Protein AF-A0A1S2HJI0-F1 (afdb_monomer_lite)

pLDDT: mean 87.3, std 10.53, range [52.47, 97.69]

Foldseek 3Di:
DVLVVVLVVLLVVQLPDPLLLACPDPVNVCVLVVQLVVLCVVLVVCLVCQCPVQCVVPVPCSNVVSVLSNLLSLLVSLLSSLSSLLSSNVSSVVPVQLVVLLVQLLVQLVVQLVVQCVPPNSNSNSSSSSSSSNSSSCSSNVVSNDDD

Radius of gyration: 17.02 Å; chains: 1; bounding box: 43×29×46 Å

Sequence (148 aa):
MLGQALGQVLVPAFAHRTDGGSLRSRGAVLLVGGFAAASAVVFGLVGLLAGWFLPIVHPAEGTAAATDLRYLMVAVWVFTVGLVPAALLLAAGRSRQVALASVAGFVLGAEPMAVLGPVAGVAGGTTGFLVGSAVNLVAVVGIGMRRD

Structure (mmCIF, N/CA/C/O backbone):
data_AF-A0A1S2HJI0-F1
#
_entry.id   AF-A0A1S2HJI0-F1
#
loop_
_atom_site.group_PDB
_atom_site.id
_atom_site.type_symbol
_atom_site.label_atom_id
_atom_site.label_alt_id
_atom_site.label_comp_id
_atom_site.label_asym_id
_atom_site.label_entity_id
_atom_site.label_seq_id
_atom_site.pdbx_PDB_ins_code
_atom_site.Cartn_x
_atom_site.Cartn_y
_atom_site.Cartn_z
_atom_site.occupancy
_atom_site.B_iso_or_equiv
_atom_site.auth_seq_id
_atom_site.auth_comp_id
_atom_site.auth_asym_id
_atom_site.auth_atom_id
_atom_site.pdbx_PDB_model_num
ATOM 1 N N . MET A 1 1 ? 11.623 -0.285 6.829 1.00 52.47 1 MET A N 1
ATOM 2 C CA . MET A 1 1 ? 11.814 -0.211 8.299 1.00 52.47 1 MET A CA 1
ATOM 3 C C . MET A 1 1 ? 10.980 0.873 8.990 1.00 52.47 1 MET A C 1
ATOM 5 O O . MET A 1 1 ? 10.623 0.670 10.140 1.00 52.47 1 MET A O 1
ATOM 9 N N . LEU A 1 2 ? 10.587 1.963 8.315 1.00 61.97 2 LEU A N 1
ATOM 10 C CA . LEU A 1 2 ? 9.774 3.044 8.907 1.00 61.97 2 LEU A CA 1
ATOM 11 C C . LEU A 1 2 ? 8.455 2.576 9.546 1.00 61.97 2 LEU A C 1
ATOM 13 O O . LEU A 1 2 ? 8.162 2.918 10.686 1.00 61.97 2 LEU A O 1
ATOM 17 N N . GLY A 1 3 ? 7.677 1.749 8.847 1.00 58.72 3 GLY A N 1
ATOM 18 C CA . GLY A 1 3 ? 6.406 1.266 9.391 1.00 58.72 3 GLY A CA 1
ATOM 19 C C . GLY A 1 3 ? 6.545 0.269 10.551 1.00 58.72 3 GLY A C 1
ATOM 20 O O . GLY A 1 3 ? 5.678 0.210 11.414 1.00 58.72 3 GLY A O 1
ATOM 21 N N . GLN A 1 4 ? 7.661 -0.464 10.620 1.00 66.62 4 GLN A N 1
ATOM 22 C CA . GLN A 1 4 ? 7.976 -1.331 11.763 1.00 66.62 4 GLN A CA 1
ATOM 23 C C . GLN A 1 4 ? 8.376 -0.503 12.991 1.00 66.62 4 GLN A C 1
ATOM 25 O O . GLN A 1 4 ? 7.872 -0.757 14.081 1.00 66.62 4 GLN A O 1
ATOM 30 N N . ALA A 1 5 ? 9.190 0.542 12.802 1.00 71.25 5 ALA A N 1
ATOM 31 C CA . ALA A 1 5 ? 9.516 1.496 13.863 1.00 71.25 5 ALA A CA 1
ATOM 32 C C . ALA A 1 5 ? 8.252 2.175 14.424 1.00 71.25 5 ALA A C 1
ATOM 34 O O . ALA A 1 5 ? 8.119 2.357 15.630 1.00 71.25 5 ALA A O 1
ATOM 35 N N . LEU A 1 6 ? 7.273 2.476 13.565 1.00 66.00 6 LEU A N 1
ATOM 36 C CA . LEU A 1 6 ? 5.977 2.993 14.004 1.00 66.00 6 LEU A CA 1
ATOM 37 C C . LEU A 1 6 ? 5.153 1.971 14.771 1.00 66.00 6 LEU A C 1
ATOM 39 O O . LEU A 1 6 ? 4.586 2.331 15.793 1.00 66.00 6 LEU A O 1
ATOM 43 N N . GLY A 1 7 ? 5.108 0.710 14.338 1.00 62.78 7 GLY A N 1
ATOM 44 C CA . GLY A 1 7 ? 4.456 -0.351 15.108 1.00 62.78 7 GLY A CA 1
ATOM 45 C C . GLY A 1 7 ? 5.014 -0.453 16.532 1.00 62.78 7 GLY A C 1
ATOM 46 O O . GLY A 1 7 ? 4.250 -0.553 17.488 1.00 62.78 7 GLY A O 1
ATOM 47 N N . GLN A 1 8 ? 6.333 -0.321 16.683 1.00 75.19 8 GLN A N 1
ATOM 48 C CA . GLN A 1 8 ? 7.013 -0.361 17.982 1.00 75.19 8 GLN A CA 1
ATOM 49 C C . GLN A 1 8 ? 6.685 0.830 18.894 1.00 75.19 8 GLN A C 1
ATOM 51 O O . GLN A 1 8 ? 6.725 0.683 20.111 1.00 75.19 8 GLN A O 1
ATOM 56 N N . VAL A 1 9 ? 6.331 1.990 18.334 1.00 75.50 9 VAL A N 1
ATOM 57 C CA . VAL A 1 9 ? 5.939 3.183 19.108 1.00 75.50 9 VAL A CA 1
ATOM 58 C C . VAL A 1 9 ? 4.430 3.222 19.354 1.00 75.50 9 VAL A C 1
ATOM 60 O O . VAL A 1 9 ? 3.979 3.506 20.462 1.00 75.50 9 VAL A O 1
ATOM 63 N N . LEU A 1 10 ? 3.633 2.930 18.325 1.00 67.94 10 LEU A N 1
ATOM 64 C CA . LEU A 1 10 ? 2.178 3.044 18.357 1.00 67.94 10 LEU A CA 1
ATOM 65 C C . LEU A 1 10 ? 1.533 1.949 19.205 1.00 67.94 10 LEU A C 1
ATOM 67 O O . LEU A 1 10 ? 0.595 2.248 19.936 1.00 67.94 10 LEU A O 1
ATOM 71 N N . VAL A 1 11 ? 2.023 0.705 19.146 1.00 70.56 11 VAL A N 1
ATOM 72 C CA . VAL A 1 11 ? 1.410 -0.391 19.912 1.00 70.56 11 VAL A CA 1
ATOM 73 C C . VAL A 1 11 ? 1.454 -0.104 21.421 1.00 70.56 11 VAL A C 1
ATOM 75 O O . VAL A 1 11 ? 0.387 -0.105 22.030 1.00 70.56 11 VAL A O 1
ATOM 78 N N . PRO A 1 12 ? 2.603 0.250 22.034 1.00 68.69 12 PRO A N 1
ATOM 79 C CA . PRO A 1 12 ? 2.641 0.607 23.454 1.00 68.69 12 PRO A CA 1
ATOM 80 C C . PRO A 1 12 ? 1.897 1.910 23.773 1.00 68.69 12 PRO A C 1
ATOM 82 O O . PRO A 1 12 ? 1.157 1.970 24.750 1.00 68.69 12 PRO A O 1
ATOM 85 N N . ALA A 1 13 ? 2.044 2.952 22.944 1.00 71.75 13 ALA A N 1
ATOM 86 C CA . ALA A 1 13 ? 1.454 4.266 23.221 1.00 71.75 13 ALA A CA 1
ATOM 87 C C . ALA A 1 13 ? -0.084 4.268 23.181 1.00 71.75 13 ALA A C 1
ATOM 89 O O . ALA A 1 13 ? -0.723 5.110 23.814 1.00 71.75 13 ALA A O 1
ATOM 90 N N . PHE A 1 14 ? -0.688 3.341 22.434 1.00 69.25 14 PHE A N 1
ATOM 91 C CA . PHE A 1 14 ? -2.139 3.243 22.283 1.00 69.25 14 PHE A CA 1
ATOM 92 C C . PHE A 1 14 ? -2.749 2.048 23.030 1.00 69.25 14 PHE A C 1
ATOM 94 O O . PHE A 1 14 ? -3.973 1.978 23.109 1.00 69.25 14 PHE A O 1
ATOM 101 N N . ALA A 1 15 ? -1.943 1.171 23.643 1.00 66.50 15 ALA A N 1
ATOM 102 C CA . ALA A 1 15 ? -2.413 -0.006 24.388 1.00 66.50 15 ALA A CA 1
ATOM 103 C C . ALA A 1 15 ? -3.332 0.328 25.577 1.00 66.50 15 ALA A C 1
ATOM 105 O O . ALA A 1 15 ? -4.143 -0.496 25.988 1.00 66.50 15 ALA A O 1
ATOM 106 N N . HIS A 1 16 ? -3.221 1.536 26.134 1.00 66.31 16 HIS A N 1
ATOM 107 C CA . HIS A 1 16 ? -4.028 1.981 27.275 1.00 66.31 16 HIS A CA 1
ATOM 108 C C . HIS A 1 16 ? -5.313 2.723 26.878 1.00 66.31 16 HIS A C 1
ATOM 110 O O . HIS A 1 16 ? -6.065 3.146 27.755 1.00 66.31 16 HIS A O 1
ATOM 116 N N . ARG A 1 17 ? -5.577 2.923 25.577 1.00 64.81 17 ARG A N 1
ATOM 117 C CA . ARG A 1 17 ? -6.805 3.595 25.131 1.00 64.81 17 ARG A CA 1
ATOM 118 C C . ARG A 1 17 ? -7.990 2.641 25.177 1.00 64.81 17 ARG A C 1
ATOM 120 O O . ARG A 1 17 ? -7.945 1.545 24.630 1.00 64.81 17 ARG A O 1
ATOM 127 N N . THR A 1 18 ? -9.083 3.110 25.764 1.00 58.66 18 THR A N 1
ATOM 128 C CA . THR A 1 18 ? -10.344 2.370 25.905 1.00 58.66 18 THR A CA 1
ATOM 129 C C . THR A 1 18 ? -11.200 2.376 24.631 1.00 58.66 18 THR A C 1
ATOM 131 O O . THR A 1 18 ? -12.212 1.688 24.572 1.00 58.66 18 THR A O 1
ATOM 134 N N . ASP A 1 19 ? -10.777 3.092 23.583 1.00 63.22 19 ASP A N 1
ATOM 135 C CA . ASP A 1 19 ? -11.534 3.317 22.340 1.00 63.22 19 ASP A CA 1
ATOM 136 C C . ASP A 1 19 ? -11.601 2.093 21.394 1.00 63.22 19 ASP A C 1
ATOM 138 O O . ASP A 1 19 ? -12.059 2.216 20.252 1.00 63.22 19 ASP A O 1
ATOM 142 N N . GLY A 1 20 ? -11.081 0.929 21.804 1.00 62.09 20 GLY A N 1
ATOM 143 C CA . GLY A 1 20 ? -11.154 -0.326 21.038 1.00 62.09 20 GLY A CA 1
ATOM 144 C C . GLY A 1 20 ? -10.471 -0.294 19.660 1.00 62.09 20 GLY A C 1
ATOM 145 O O . GLY A 1 20 ? -10.790 -1.103 18.788 1.00 62.09 20 GLY A O 1
ATOM 146 N N . GLY A 1 21 ? -9.548 0.647 19.427 1.00 66.56 21 GLY A N 1
ATOM 147 C CA . GLY A 1 21 ? -8.854 0.793 18.139 1.00 66.56 21 GLY A CA 1
ATOM 148 C C . GLY A 1 21 ? -9.722 1.402 17.031 1.00 66.56 21 GLY A C 1
ATOM 149 O O . GLY A 1 21 ? -9.425 1.230 15.850 1.00 66.56 21 GLY A O 1
ATOM 150 N N . SER A 1 22 ? -10.798 2.106 17.395 1.00 76.00 22 SER A N 1
ATOM 151 C CA . SER A 1 22 ? -11.695 2.763 16.443 1.00 76.00 22 SER A CA 1
ATOM 152 C C . SER A 1 22 ? -10.980 3.828 15.604 1.00 76.00 22 SER A C 1
ATOM 154 O O . SER A 1 22 ? -10.456 4.823 16.116 1.00 76.00 22 SER A O 1
ATOM 156 N N . LEU A 1 23 ? -11.050 3.672 14.280 1.00 77.31 23 LEU A N 1
ATOM 157 C CA . LEU A 1 23 ? -10.541 4.650 13.313 1.00 77.31 23 LEU A CA 1
ATOM 158 C C . LEU A 1 23 ? -11.488 5.839 13.111 1.00 77.31 23 LEU A C 1
ATOM 160 O O . LEU A 1 23 ? -11.187 6.741 12.338 1.00 77.31 23 LEU A O 1
ATOM 164 N N . ARG A 1 24 ? -12.637 5.866 13.800 1.00 78.44 24 ARG A N 1
ATOM 165 C CA . ARG A 1 24 ? -13.608 6.970 13.708 1.00 78.44 24 ARG A CA 1
ATOM 166 C C . ARG A 1 24 ? -13.224 8.185 14.546 1.00 78.44 24 ARG A C 1
ATOM 168 O O . ARG A 1 24 ? -13.811 9.250 14.371 1.00 78.44 24 ARG A O 1
ATOM 175 N N . SER A 1 25 ? -12.271 8.041 15.465 1.00 82.69 25 SER A N 1
ATOM 176 C CA . SER A 1 25 ? -11.800 9.173 16.258 1.00 82.69 25 SER A CA 1
ATOM 177 C C . SER A 1 25 ? -11.033 10.160 15.373 1.00 82.69 25 SER A C 1
ATOM 179 O O . SER A 1 25 ? -10.236 9.771 14.517 1.00 8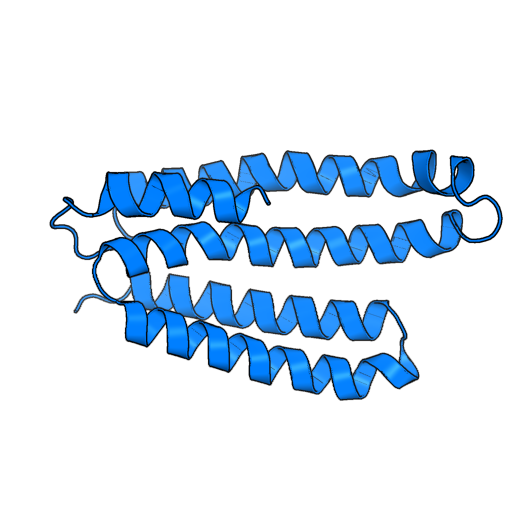2.69 25 SER A O 1
ATOM 181 N N . ARG A 1 26 ? -11.226 11.465 15.607 1.00 81.75 26 ARG A N 1
ATOM 182 C CA . ARG A 1 26 ? -10.502 12.521 14.878 1.00 81.75 26 ARG A CA 1
ATOM 183 C C . ARG A 1 26 ? -8.983 12.341 14.985 1.00 81.75 26 ARG A C 1
ATOM 185 O O . ARG A 1 26 ? -8.275 12.582 14.016 1.00 81.75 26 ARG A O 1
ATOM 192 N N . GLY A 1 27 ? -8.498 11.865 16.134 1.00 83.06 27 GLY A N 1
ATOM 193 C CA . GLY A 1 27 ? -7.084 11.560 16.353 1.00 83.06 27 GLY A CA 1
ATOM 194 C C . GLY A 1 27 ? -6.565 10.420 15.473 1.00 83.06 27 GLY A C 1
ATOM 195 O O . GLY A 1 27 ? -5.496 10.561 14.889 1.00 83.06 27 GLY A O 1
ATOM 196 N N . ALA A 1 28 ? -7.318 9.324 15.324 1.00 83.56 28 ALA A N 1
ATOM 197 C CA . ALA A 1 28 ? -6.927 8.222 14.444 1.00 83.56 28 ALA A CA 1
ATOM 198 C C . ALA A 1 28 ? -6.937 8.638 12.965 1.00 83.56 28 ALA A C 1
ATOM 200 O O . ALA A 1 28 ? -5.996 8.326 12.241 1.00 83.56 28 ALA A O 1
ATOM 201 N N . VAL A 1 29 ? -7.947 9.402 12.532 1.00 86.38 29 VAL A N 1
ATOM 202 C CA . VAL A 1 29 ? -8.016 9.933 11.159 1.00 86.38 29 VAL A CA 1
ATOM 203 C C . VAL A 1 29 ? -6.836 10.859 10.864 1.00 86.38 29 VAL A C 1
ATOM 205 O O . VAL A 1 29 ? -6.183 10.704 9.834 1.00 86.38 29 VAL A O 1
ATOM 208 N N . LEU A 1 30 ? -6.526 11.792 11.771 1.00 88.62 30 LEU A N 1
ATOM 209 C CA . LEU A 1 30 ? -5.381 12.694 11.620 1.00 88.62 30 LEU A CA 1
ATOM 210 C C . LEU A 1 30 ? -4.051 11.935 11.614 1.00 88.62 30 LEU A C 1
ATOM 212 O O . LEU A 1 30 ? -3.170 12.275 10.831 1.00 88.62 30 LEU A O 1
ATOM 216 N N . LEU A 1 31 ? -3.911 10.898 12.444 1.00 86.94 31 LEU A N 1
ATOM 217 C CA . LEU A 1 31 ? -2.705 10.075 12.486 1.00 86.94 31 LEU A CA 1
ATOM 218 C C . LEU A 1 31 ? -2.511 9.297 11.181 1.00 86.94 31 LEU A C 1
ATOM 220 O O . LEU A 1 31 ? -1.448 9.392 10.574 1.00 86.94 31 LEU A O 1
ATOM 224 N N . VAL A 1 32 ? -3.527 8.551 10.734 1.00 89.50 32 VAL A N 1
ATOM 225 C CA . VAL A 1 32 ? -3.450 7.752 9.500 1.00 89.50 32 VAL A CA 1
ATOM 226 C C . VAL A 1 32 ? -3.272 8.663 8.287 1.00 89.50 32 VAL A C 1
ATOM 228 O O . VAL A 1 32 ? -2.388 8.420 7.470 1.00 89.50 32 VAL A O 1
ATOM 231 N N . GLY A 1 33 ? -4.057 9.739 8.188 1.00 91.69 33 GLY A N 1
ATOM 232 C CA . GLY A 1 33 ? -3.980 10.694 7.083 1.00 91.69 33 GLY A CA 1
ATOM 233 C C . GLY A 1 33 ? -2.658 11.463 7.052 1.00 91.69 33 GLY A C 1
ATOM 234 O O . GLY A 1 33 ? -2.015 11.540 6.008 1.00 91.69 33 GLY A O 1
ATOM 235 N N . GLY A 1 34 ? -2.207 11.976 8.200 1.00 92.88 34 GLY A N 1
ATOM 236 C CA . GLY A 1 34 ? -0.929 12.678 8.322 1.00 92.88 34 GLY A CA 1
ATOM 237 C C . GLY A 1 34 ? 0.257 11.769 8.011 1.00 92.88 34 GLY A C 1
ATOM 238 O O . GLY A 1 34 ? 1.166 12.164 7.284 1.00 92.88 34 GLY A O 1
ATOM 239 N N . PHE A 1 35 ? 0.219 10.520 8.481 1.00 89.38 35 PHE A N 1
ATOM 240 C CA . PHE A 1 35 ? 1.240 9.535 8.151 1.00 89.38 35 PHE A CA 1
ATOM 241 C C . PHE A 1 35 ? 1.228 9.153 6.666 1.00 89.38 35 PHE A C 1
ATOM 243 O O . PHE A 1 35 ? 2.289 9.063 6.047 1.00 89.38 35 PHE A O 1
ATOM 250 N N . ALA A 1 36 ? 0.048 8.967 6.070 1.00 93.81 36 ALA A N 1
ATOM 251 C CA . ALA A 1 36 ? -0.080 8.693 4.644 1.00 93.81 36 ALA A CA 1
ATOM 252 C C . ALA A 1 36 ? 0.485 9.837 3.794 1.00 93.81 36 ALA A C 1
ATOM 254 O O . ALA A 1 36 ? 1.235 9.573 2.857 1.00 93.81 36 ALA A O 1
ATOM 255 N N . ALA A 1 37 ? 0.207 11.090 4.163 1.00 95.19 37 ALA A N 1
ATOM 256 C CA . ALA A 1 37 ? 0.755 12.265 3.493 1.00 95.19 37 ALA A CA 1
ATOM 257 C C . ALA A 1 37 ? 2.281 12.367 3.658 1.00 95.19 37 ALA A C 1
ATOM 259 O O . ALA A 1 37 ? 2.999 12.517 2.672 1.00 95.19 37 ALA A O 1
ATOM 260 N N . ALA A 1 38 ? 2.797 12.224 4.883 1.00 92.50 38 ALA A N 1
ATOM 261 C CA . ALA A 1 38 ? 4.234 12.294 5.147 1.00 92.50 38 ALA A CA 1
ATOM 262 C C . ALA A 1 38 ? 5.006 11.185 4.414 1.00 92.50 38 ALA A C 1
ATOM 264 O O . ALA A 1 38 ? 6.029 11.440 3.781 1.00 92.50 38 ALA A O 1
ATOM 265 N N . SER A 1 39 ? 4.495 9.952 4.446 1.00 92.62 39 SER A N 1
ATOM 266 C CA . SER A 1 39 ? 5.103 8.833 3.723 1.00 92.62 39 SER A CA 1
ATOM 267 C C . SER A 1 39 ? 4.975 8.979 2.204 1.00 92.62 39 SER A C 1
ATOM 269 O O . SER A 1 39 ? 5.916 8.620 1.501 1.00 92.62 39 SER A O 1
ATOM 271 N N . ALA A 1 40 ? 3.886 9.563 1.688 1.00 95.12 40 ALA A N 1
ATOM 272 C CA . ALA A 1 40 ? 3.744 9.865 0.261 1.00 95.12 40 ALA A CA 1
ATOM 273 C C . ALA A 1 40 ? 4.833 10.829 -0.222 1.00 95.12 40 ALA A C 1
ATOM 275 O O . ALA A 1 40 ? 5.383 10.626 -1.300 1.00 95.12 40 ALA A O 1
ATOM 276 N N . VAL A 1 41 ? 5.195 11.835 0.583 1.00 96.12 41 VAL A N 1
ATOM 277 C CA . VAL A 1 41 ? 6.319 12.730 0.266 1.00 96.12 41 VAL A CA 1
ATOM 278 C C . VAL A 1 41 ? 7.622 11.939 0.181 1.00 96.12 41 VAL A C 1
ATOM 280 O O . VAL A 1 41 ? 8.345 12.065 -0.800 1.00 96.12 41 VAL A O 1
ATOM 283 N N . VAL A 1 42 ? 7.909 11.078 1.160 1.00 94.19 42 VAL A N 1
ATOM 284 C CA . VAL A 1 42 ? 9.158 10.298 1.185 1.00 94.19 42 VAL A CA 1
ATOM 285 C C . VAL A 1 42 ? 9.253 9.338 -0.006 1.00 94.19 42 VAL A C 1
ATOM 287 O O . VAL A 1 42 ? 10.220 9.396 -0.763 1.00 94.19 42 VAL A O 1
ATOM 290 N N . PHE A 1 43 ? 8.254 8.476 -0.212 1.00 93.75 43 PHE A N 1
ATOM 291 C CA . PHE A 1 43 ? 8.269 7.508 -1.316 1.00 93.75 43 PHE A CA 1
ATOM 292 C C . PHE A 1 43 ? 8.120 8.182 -2.683 1.00 93.75 43 PHE A C 1
ATOM 294 O O . PHE A 1 43 ? 8.736 7.748 -3.656 1.00 93.75 43 PHE A O 1
ATOM 301 N N . GLY A 1 44 ? 7.359 9.276 -2.753 1.00 94.31 44 GLY A N 1
ATOM 302 C CA . GLY A 1 44 ? 7.227 10.103 -3.946 1.00 94.31 44 GLY A CA 1
ATOM 303 C C . GLY A 1 44 ? 8.552 10.745 -4.345 1.00 94.31 44 GLY A C 1
ATOM 304 O O . GLY A 1 44 ? 8.932 10.658 -5.508 1.00 94.31 44 GLY A O 1
ATOM 305 N N . LEU A 1 45 ? 9.305 11.308 -3.394 1.00 95.56 45 LEU A N 1
ATOM 306 C CA . LEU A 1 45 ? 10.642 11.852 -3.652 1.00 95.56 45 LEU A CA 1
ATOM 307 C C . LEU A 1 45 ? 11.601 10.774 -4.164 1.00 95.56 45 LEU A C 1
ATOM 309 O O . LEU A 1 45 ? 12.304 11.011 -5.144 1.00 95.56 45 LEU A O 1
ATOM 313 N N . VAL A 1 46 ? 11.589 9.575 -3.571 1.00 94.00 46 VAL A N 1
ATOM 314 C CA . VAL A 1 46 ? 12.395 8.445 -4.064 1.00 94.00 46 VAL A CA 1
ATOM 315 C C . VAL A 1 46 ? 12.007 8.078 -5.500 1.00 94.00 46 VAL A C 1
ATOM 317 O O . VAL A 1 46 ? 12.880 7.941 -6.354 1.00 94.00 46 VAL A O 1
ATOM 320 N N . GLY A 1 47 ? 10.709 7.975 -5.799 1.00 93.25 47 GLY A N 1
ATOM 321 C CA . GLY A 1 47 ? 10.221 7.679 -7.148 1.00 93.25 47 GLY A CA 1
ATOM 322 C C . GLY A 1 47 ? 10.565 8.768 -8.175 1.00 93.25 47 GLY A C 1
ATOM 323 O O . GLY A 1 47 ? 10.949 8.462 -9.306 1.00 93.25 47 GLY A O 1
ATOM 324 N N . LEU A 1 48 ? 10.478 10.044 -7.793 1.00 93.81 48 LEU A N 1
ATOM 325 C CA . LEU A 1 48 ? 10.850 11.171 -8.653 1.00 93.81 48 LEU A CA 1
ATOM 326 C C . LEU A 1 48 ? 12.347 11.147 -8.974 1.00 93.81 48 LEU A C 1
ATOM 328 O O . LEU A 1 48 ? 12.723 11.246 -10.144 1.00 93.81 48 LEU A O 1
ATOM 332 N N . LEU A 1 49 ? 13.183 10.931 -7.955 1.00 93.75 49 LEU A N 1
ATOM 333 C CA . LEU A 1 49 ? 14.640 10.902 -8.081 1.00 93.75 49 LEU A CA 1
ATOM 334 C C . LEU A 1 49 ? 15.181 9.608 -8.712 1.00 93.75 49 LEU A C 1
ATOM 336 O O . LEU A 1 49 ? 16.334 9.594 -9.137 1.00 93.75 49 LEU A O 1
ATOM 340 N N . ALA A 1 50 ? 14.369 8.550 -8.830 1.00 90.94 50 ALA A N 1
ATOM 341 C CA . ALA A 1 50 ? 14.759 7.248 -9.387 1.00 90.94 50 ALA A CA 1
ATOM 342 C C . ALA A 1 50 ? 15.479 7.353 -10.736 1.00 90.94 50 ALA A C 1
ATOM 344 O O . ALA A 1 50 ? 16.540 6.765 -10.921 1.00 90.94 50 ALA A O 1
ATOM 345 N N . GLY A 1 51 ? 14.938 8.153 -11.659 1.00 90.12 51 GLY A N 1
ATOM 346 C CA . GLY A 1 51 ? 15.524 8.334 -12.991 1.00 90.12 51 GLY A CA 1
ATOM 347 C C . GLY A 1 51 ? 16.863 9.075 -12.991 1.00 90.12 51 GLY A C 1
ATOM 348 O O . GLY A 1 51 ? 17.564 9.040 -13.993 1.00 90.12 51 GLY A O 1
ATOM 349 N N . TRP A 1 52 ? 17.219 9.738 -11.888 1.00 90.56 52 TRP A N 1
ATOM 350 C CA . TRP A 1 52 ? 18.487 10.441 -11.744 1.00 90.56 52 TRP A CA 1
ATOM 351 C C . TRP A 1 52 ? 19.552 9.565 -11.084 1.00 90.56 52 TRP A C 1
ATOM 353 O O . TRP A 1 52 ? 20.643 9.430 -11.627 1.00 90.56 52 TRP A O 1
ATOM 363 N N . PHE A 1 53 ? 19.251 8.934 -9.943 1.00 90.06 53 PHE A N 1
ATOM 364 C CA . PHE A 1 53 ? 20.275 8.173 -9.220 1.00 90.06 53 PHE A CA 1
ATOM 365 C C . PHE A 1 53 ? 20.504 6.766 -9.788 1.00 90.06 53 PHE A C 1
ATOM 367 O O . PHE A 1 53 ? 21.629 6.273 -9.725 1.00 90.06 53 PHE A O 1
ATOM 374 N N . LEU A 1 54 ? 19.483 6.105 -10.355 1.00 89.25 54 LEU A N 1
ATOM 375 C CA . LEU A 1 54 ? 19.651 4.733 -10.847 1.00 89.25 54 LEU A CA 1
ATOM 376 C C . LEU A 1 54 ? 20.628 4.634 -12.020 1.00 89.25 54 LEU A C 1
ATOM 378 O O . LEU A 1 54 ? 21.471 3.749 -11.963 1.00 89.25 54 LEU A O 1
ATOM 382 N N . PRO A 1 55 ? 20.612 5.516 -13.036 1.00 90.38 55 PRO A N 1
ATOM 383 C CA . PRO A 1 55 ? 21.613 5.466 -14.104 1.00 90.38 55 PRO A CA 1
ATOM 384 C C . PRO A 1 55 ? 23.041 5.782 -13.636 1.00 90.38 55 PRO A C 1
ATOM 386 O O . PRO A 1 55 ? 23.995 5.367 -14.283 1.00 90.38 55 PRO A O 1
ATOM 389 N N . ILE A 1 56 ? 23.208 6.498 -12.516 1.00 90.88 56 ILE A N 1
ATOM 390 C CA . ILE A 1 56 ? 24.532 6.779 -11.936 1.00 90.88 56 ILE A CA 1
ATOM 391 C C . ILE A 1 56 ? 25.124 5.508 -11.310 1.00 90.88 56 ILE A C 1
ATOM 393 O O . ILE A 1 56 ? 26.317 5.254 -11.447 1.00 90.88 56 ILE A O 1
ATOM 397 N N . VAL A 1 57 ? 24.294 4.707 -10.633 1.00 90.38 57 VAL A N 1
ATOM 398 C CA . VAL A 1 57 ? 24.726 3.476 -9.943 1.00 90.38 57 VAL A CA 1
ATOM 399 C C . VAL A 1 57 ? 24.710 2.259 -10.876 1.00 90.38 57 VAL A C 1
ATOM 401 O O . VAL A 1 57 ? 25.605 1.421 -10.815 1.00 90.38 57 VAL A O 1
ATOM 404 N N . HIS A 1 58 ? 23.716 2.181 -11.762 1.00 87.12 58 HIS A N 1
ATOM 405 C CA . HIS A 1 58 ? 23.473 1.099 -12.718 1.00 87.12 58 HIS A CA 1
ATOM 406 C C . HIS A 1 58 ? 23.306 1.667 -14.140 1.00 87.12 58 HIS A C 1
ATOM 408 O O . HIS A 1 58 ? 22.182 1.819 -14.620 1.00 87.12 58 HIS A O 1
ATOM 414 N N . PRO A 1 59 ? 24.404 1.983 -14.849 1.00 86.69 59 PRO A N 1
ATOM 415 C CA . PRO A 1 59 ? 24.340 2.703 -16.124 1.00 86.69 59 PRO A CA 1
ATOM 416 C C . PRO A 1 59 ? 23.623 1.953 -17.252 1.00 86.69 59 PRO A C 1
ATOM 418 O O . PRO A 1 59 ? 22.997 2.582 -18.100 1.00 86.69 59 PRO A O 1
ATOM 421 N N . ALA A 1 60 ? 23.700 0.618 -17.267 1.00 85.31 60 ALA A N 1
ATOM 422 C CA . ALA A 1 60 ? 23.117 -0.210 -18.325 1.00 85.31 60 ALA A CA 1
ATOM 423 C C . ALA A 1 60 ? 21.596 -0.402 -18.176 1.00 85.31 60 ALA A C 1
ATOM 425 O O . ALA A 1 60 ? 20.876 -0.445 -19.169 1.00 85.31 60 ALA A O 1
ATOM 426 N N . GLU A 1 61 ? 21.104 -0.504 -16.939 1.00 86.94 61 GLU A N 1
ATOM 427 C CA . GLU A 1 61 ? 19.714 -0.886 -16.640 1.00 86.94 61 GLU A CA 1
ATOM 428 C C . GLU A 1 61 ? 18.905 0.246 -15.990 1.00 86.94 61 GLU A C 1
ATOM 430 O O . GLU A 1 61 ? 17.676 0.184 -15.920 1.00 86.94 61 GLU A O 1
ATOM 435 N N . GLY A 1 62 ? 19.575 1.289 -15.493 1.00 79.94 62 GLY A N 1
ATOM 436 C CA . GLY A 1 62 ? 19.011 2.248 -14.545 1.00 79.94 62 GLY A CA 1
ATOM 437 C C . GLY A 1 62 ? 17.824 3.052 -15.071 1.00 79.94 62 GLY A C 1
ATOM 438 O O . GLY A 1 62 ? 16.945 3.420 -14.294 1.00 79.94 62 GLY A O 1
ATOM 439 N N . THR A 1 63 ? 17.748 3.294 -16.382 1.00 82.62 63 THR A N 1
ATOM 440 C CA . THR A 1 63 ? 16.609 3.986 -17.007 1.00 82.62 63 THR A CA 1
ATOM 441 C C . THR A 1 63 ? 15.358 3.111 -17.054 1.00 82.62 63 THR A C 1
ATOM 443 O O . THR A 1 63 ? 14.271 3.598 -16.744 1.00 82.62 63 THR A O 1
ATOM 446 N N . ALA A 1 64 ? 15.498 1.822 -17.376 1.00 83.81 64 ALA A N 1
ATOM 447 C CA . ALA A 1 64 ? 14.394 0.863 -17.361 1.00 83.81 64 ALA A CA 1
ATOM 448 C C . ALA A 1 64 ? 13.942 0.564 -15.922 1.00 83.81 64 ALA A C 1
ATOM 450 O O . ALA A 1 64 ? 12.751 0.633 -15.612 1.00 83.81 64 ALA A O 1
ATOM 451 N N . ALA A 1 65 ? 14.901 0.361 -15.014 1.00 88.56 65 ALA A N 1
ATOM 452 C CA . ALA A 1 65 ? 14.642 0.092 -13.602 1.00 88.56 65 ALA A CA 1
ATOM 453 C C . ALA A 1 65 ? 13.945 1.258 -12.876 1.00 88.56 65 ALA A C 1
ATOM 455 O O . ALA A 1 65 ? 13.261 1.043 -11.876 1.00 88.56 65 ALA A O 1
ATOM 456 N N . ALA A 1 66 ? 14.073 2.498 -13.365 1.00 92.56 66 ALA A N 1
ATOM 457 C CA . ALA A 1 66 ? 13.421 3.656 -12.756 1.00 92.56 66 ALA A CA 1
ATOM 458 C C . ALA A 1 66 ? 11.891 3.596 -12.826 1.00 92.56 66 ALA A C 1
ATOM 460 O O . ALA A 1 66 ? 11.224 4.009 -11.875 1.00 92.56 66 ALA A O 1
ATOM 461 N N . THR A 1 67 ? 11.322 3.077 -13.918 1.00 91.06 67 THR A N 1
ATOM 462 C CA . THR A 1 67 ? 9.865 2.911 -14.036 1.00 91.06 67 THR A CA 1
ATOM 463 C C . THR A 1 67 ? 9.363 1.829 -13.086 1.00 91.06 67 THR A C 1
ATOM 465 O O . THR A 1 67 ? 8.400 2.063 -12.354 1.00 91.06 67 THR A O 1
ATOM 468 N N . ASP A 1 68 ? 10.064 0.697 -13.019 1.00 92.50 68 ASP A N 1
ATOM 469 C CA . ASP A 1 68 ? 9.727 -0.387 -12.094 1.00 92.50 68 ASP A CA 1
ATOM 470 C C . ASP A 1 68 ? 9.841 0.064 -10.636 1.00 92.50 68 ASP A C 1
ATOM 472 O O . ASP A 1 68 ? 8.949 -0.193 -9.826 1.00 92.50 68 ASP A O 1
ATOM 476 N N . LEU A 1 69 ? 10.890 0.822 -10.301 1.00 92.81 69 LEU A N 1
ATOM 477 C CA . LEU A 1 69 ? 11.069 1.364 -8.960 1.00 92.81 69 LEU A CA 1
ATOM 478 C C . LEU A 1 69 ? 9.947 2.338 -8.590 1.00 92.81 69 LEU A C 1
ATOM 480 O O . LEU A 1 69 ? 9.431 2.274 -7.477 1.00 92.81 69 LEU A O 1
ATOM 484 N N . ARG A 1 70 ? 9.536 3.225 -9.502 1.00 94.75 70 ARG A N 1
ATOM 485 C CA . ARG A 1 70 ? 8.404 4.140 -9.271 1.00 94.75 70 ARG A CA 1
ATOM 486 C C . ARG A 1 70 ? 7.126 3.375 -8.970 1.00 94.75 70 ARG A C 1
ATOM 488 O O . ARG A 1 70 ? 6.418 3.728 -8.028 1.00 94.75 70 ARG A O 1
ATOM 495 N N . TYR A 1 71 ? 6.853 2.322 -9.735 1.00 95.25 71 TYR A N 1
ATOM 496 C CA . TYR A 1 71 ? 5.682 1.492 -9.500 1.00 95.25 71 TYR A CA 1
ATOM 497 C C . TYR A 1 71 ? 5.766 0.770 -8.148 1.00 95.25 71 TYR A C 1
ATOM 499 O O . TYR A 1 71 ? 4.817 0.796 -7.360 1.00 95.25 71 TYR A O 1
ATOM 507 N N . LEU A 1 72 ? 6.940 0.229 -7.817 1.00 94.75 72 LEU A N 1
ATOM 508 C CA . LEU A 1 72 ? 7.197 -0.400 -6.528 1.00 94.75 72 LEU A CA 1
ATOM 509 C C . LEU A 1 72 ? 7.035 0.582 -5.361 1.00 94.75 72 LEU A C 1
ATOM 511 O O . LEU A 1 72 ? 6.476 0.208 -4.334 1.00 94.75 72 LEU A O 1
ATOM 515 N N . MET A 1 73 ? 7.449 1.844 -5.505 1.00 96.00 73 MET A N 1
ATOM 516 C CA . MET A 1 73 ? 7.262 2.86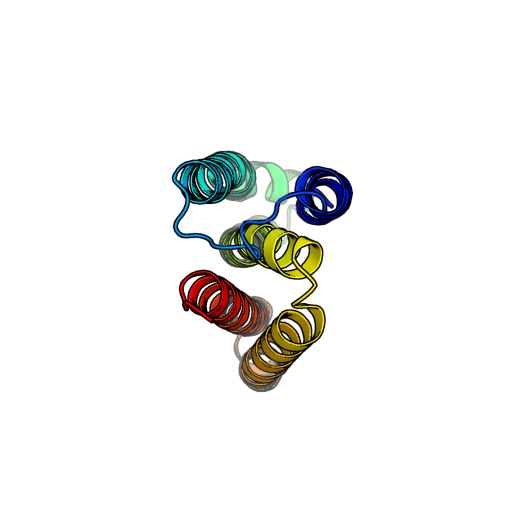9 -4.469 1.00 96.00 73 MET A CA 1
ATOM 517 C C . MET A 1 73 ? 5.790 3.131 -4.161 1.00 96.00 73 MET A C 1
ATOM 519 O O . MET A 1 73 ? 5.450 3.321 -2.994 1.00 96.00 73 MET A O 1
ATOM 523 N N . VAL A 1 74 ? 4.903 3.069 -5.158 1.00 96.25 74 VAL A N 1
ATOM 524 C CA . VAL A 1 74 ? 3.453 3.155 -4.923 1.00 96.25 74 VAL A CA 1
ATOM 525 C C . VAL A 1 74 ? 2.975 1.960 -4.099 1.00 96.25 74 VAL A C 1
ATOM 527 O O . VAL A 1 74 ? 2.279 2.140 -3.099 1.00 96.25 74 VAL A O 1
ATOM 530 N N . ALA A 1 75 ? 3.388 0.745 -4.464 1.00 95.56 75 ALA A N 1
ATOM 531 C CA . ALA A 1 75 ? 3.018 -0.465 -3.734 1.00 95.56 75 ALA A CA 1
ATOM 532 C C . ALA A 1 75 ? 3.528 -0.449 -2.281 1.00 95.56 75 ALA A C 1
ATOM 534 O O . ALA A 1 75 ? 2.776 -0.722 -1.344 1.00 95.56 75 ALA A O 1
ATOM 535 N N . VAL A 1 76 ? 4.784 -0.042 -2.078 1.00 94.75 76 VAL A N 1
ATOM 536 C CA . VAL A 1 76 ? 5.399 0.095 -0.750 1.00 94.75 76 VAL A CA 1
ATOM 537 C C . VAL A 1 76 ? 4.718 1.191 0.066 1.00 94.75 76 VAL A C 1
ATOM 539 O O . VAL A 1 76 ? 4.539 1.022 1.274 1.00 94.75 76 VAL A O 1
ATOM 542 N N . TRP A 1 77 ? 4.306 2.296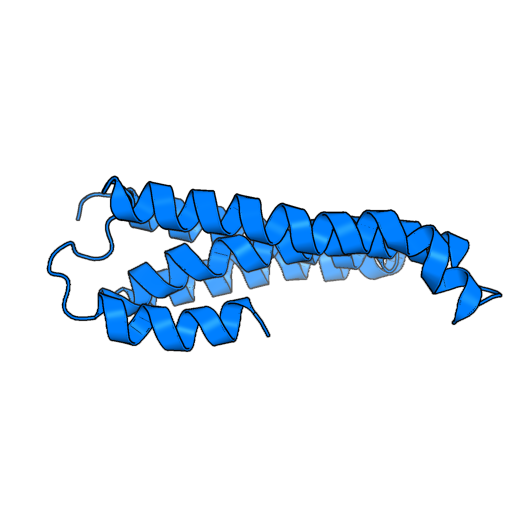 -0.557 1.00 95.25 77 TRP A N 1
ATOM 543 C CA . TRP A 1 77 ? 3.547 3.343 0.121 1.00 95.25 77 TRP A CA 1
ATOM 544 C C . TRP A 1 77 ? 2.200 2.817 0.626 1.00 95.25 77 TRP A C 1
ATOM 546 O O . TRP A 1 77 ? 1.914 2.960 1.814 1.00 95.25 77 TRP A O 1
ATOM 556 N N . VAL A 1 78 ? 1.423 2.121 -0.212 1.00 96.38 78 VAL A N 1
ATOM 557 C CA . VAL A 1 78 ? 0.137 1.514 0.190 1.00 96.38 78 VAL A CA 1
ATOM 558 C C . VAL A 1 78 ? 0.323 0.534 1.350 1.00 96.38 78 VAL A C 1
ATOM 560 O O . VAL A 1 78 ? -0.386 0.623 2.356 1.00 96.38 78 VAL A O 1
ATOM 563 N N . PHE A 1 79 ? 1.315 -0.356 1.250 1.00 94.56 79 PHE A N 1
ATOM 564 C CA . PHE A 1 79 ? 1.686 -1.259 2.340 1.00 94.56 79 PHE A CA 1
ATOM 565 C C . PHE A 1 79 ? 1.998 -0.489 3.627 1.00 94.56 79 PHE A C 1
ATOM 567 O O . PHE A 1 79 ? 1.489 -0.814 4.698 1.00 94.56 79 PHE A O 1
ATOM 574 N N . THR A 1 80 ? 2.809 0.563 3.510 1.00 92.12 80 THR A N 1
ATOM 575 C CA . THR A 1 80 ? 3.257 1.376 4.641 1.00 92.12 80 THR A CA 1
ATOM 576 C C . THR A 1 80 ? 2.082 2.054 5.336 1.00 92.12 80 THR A C 1
ATOM 578 O O . THR A 1 80 ? 1.992 1.991 6.562 1.00 92.12 80 THR A O 1
ATOM 581 N N . VAL A 1 81 ? 1.147 2.633 4.578 1.00 93.44 81 VAL A N 1
ATOM 582 C CA . VAL A 1 81 ? -0.078 3.238 5.121 1.00 93.44 81 VAL A CA 1
ATOM 583 C C . VAL A 1 81 ? -0.898 2.215 5.907 1.00 93.44 81 VAL A C 1
ATOM 585 O O . VAL A 1 81 ? -1.402 2.548 6.977 1.00 93.44 81 VAL A O 1
ATOM 588 N N . GLY A 1 82 ? -0.973 0.965 5.438 1.00 91.94 82 GLY A N 1
ATOM 589 C CA . GLY A 1 82 ? -1.686 -0.126 6.113 1.00 91.94 82 GLY A CA 1
ATOM 590 C C . GLY A 1 82 ? -1.146 -0.501 7.493 1.00 91.94 82 GLY A C 1
ATOM 591 O O . GLY A 1 82 ? -1.888 -1.052 8.307 1.00 91.94 82 GLY A O 1
ATOM 592 N N . LEU A 1 83 ? 0.106 -0.161 7.809 1.00 89.81 83 LEU A N 1
ATOM 593 C CA . LEU A 1 83 ? 0.725 -0.530 9.084 1.00 89.81 83 LEU A CA 1
ATOM 594 C C . LEU A 1 83 ? 0.175 0.266 10.271 1.00 89.81 83 LEU A C 1
ATOM 596 O O . LEU A 1 83 ? 0.089 -0.275 11.369 1.00 89.81 83 LEU A O 1
ATOM 600 N N . VAL A 1 84 ? -0.239 1.519 10.069 1.00 89.50 84 VAL A N 1
ATOM 601 C CA . VAL A 1 84 ? -0.801 2.354 11.146 1.00 89.50 84 VAL A CA 1
ATOM 602 C C . VAL A 1 84 ? -2.150 1.827 11.651 1.00 89.50 84 VAL A C 1
ATOM 604 O O . VAL A 1 84 ? -2.249 1.550 12.847 1.00 89.50 84 VAL A O 1
ATOM 607 N N . PRO A 1 85 ? -3.188 1.640 10.810 1.00 90.06 85 PRO A N 1
ATOM 608 C CA . PRO A 1 85 ? -4.449 1.072 11.275 1.00 90.06 85 PRO A CA 1
ATOM 609 C C . PRO A 1 85 ? -4.269 -0.352 11.817 1.00 90.06 85 PRO A C 1
ATOM 611 O O . PRO A 1 85 ? -4.884 -0.689 12.825 1.00 90.06 85 PRO A O 1
ATOM 614 N N . ALA A 1 86 ? -3.378 -1.163 11.233 1.00 89.44 86 ALA A N 1
ATOM 615 C CA . ALA A 1 86 ? -3.049 -2.480 11.775 1.00 89.44 86 ALA A CA 1
ATOM 616 C C . ALA A 1 86 ? -2.455 -2.396 13.194 1.00 89.44 86 ALA A C 1
ATOM 618 O O . ALA A 1 86 ? -2.895 -3.124 14.081 1.00 89.44 86 ALA A O 1
ATOM 619 N N . ALA A 1 87 ? -1.512 -1.482 13.439 1.00 87.19 87 ALA A N 1
ATOM 620 C CA . ALA A 1 87 ? -0.921 -1.266 14.760 1.00 87.19 87 ALA A CA 1
ATOM 621 C C . ALA A 1 87 ? -1.952 -0.785 15.792 1.00 87.19 87 ALA A C 1
ATOM 623 O O . ALA A 1 87 ? -1.944 -1.259 16.925 1.00 87.19 87 ALA A O 1
ATOM 624 N N . LEU A 1 88 ? -2.874 0.102 15.401 1.00 87.06 88 LEU A N 1
ATOM 625 C CA . LEU A 1 88 ? -3.962 0.560 16.274 1.00 87.06 88 LEU A CA 1
ATOM 626 C C . LEU A 1 88 ? -4.919 -0.581 16.648 1.00 87.06 88 LEU A C 1
ATOM 628 O O . LEU A 1 88 ? -5.317 -0.699 17.805 1.00 87.06 88 LEU A O 1
ATOM 632 N N . LEU A 1 89 ? -5.260 -1.447 15.691 1.00 88.00 89 LEU A N 1
ATOM 633 C CA . LEU A 1 89 ? -6.081 -2.633 15.946 1.00 88.00 89 LEU A CA 1
ATOM 634 C C . LEU A 1 89 ? -5.359 -3.658 16.830 1.00 88.00 89 LEU A C 1
ATOM 636 O O . LEU A 1 89 ? -5.981 -4.255 17.707 1.00 88.00 89 LEU A O 1
ATOM 640 N N . LEU A 1 90 ? -4.053 -3.851 16.627 1.00 88.12 90 LEU A N 1
ATOM 641 C CA . LEU A 1 90 ? -3.222 -4.707 17.477 1.00 88.12 90 LEU A CA 1
ATOM 642 C C . LEU A 1 90 ? -3.158 -4.176 18.912 1.00 88.12 90 LEU A C 1
ATOM 644 O O . LEU A 1 90 ? -3.343 -4.949 19.848 1.00 88.12 90 LEU A O 1
ATOM 648 N N . ALA A 1 91 ? -2.973 -2.864 19.085 1.00 84.00 91 ALA A N 1
ATOM 649 C CA . ALA A 1 91 ? -2.996 -2.209 20.394 1.00 84.00 91 ALA A CA 1
ATOM 650 C C . ALA A 1 91 ? -4.342 -2.397 21.116 1.00 84.00 91 ALA A C 1
ATOM 652 O O . ALA A 1 91 ? -4.379 -2.501 22.336 1.00 84.00 91 ALA A O 1
ATOM 653 N N . ALA A 1 92 ? -5.436 -2.506 20.359 1.00 84.75 92 ALA A N 1
ATOM 654 C CA . ALA A 1 92 ? -6.776 -2.783 20.869 1.00 84.75 92 ALA A CA 1
ATOM 655 C C . ALA A 1 92 ? -7.083 -4.278 21.090 1.00 84.75 92 ALA A C 1
ATOM 657 O O . ALA A 1 92 ? -8.234 -4.642 21.324 1.00 84.75 92 ALA A O 1
ATOM 658 N N . GLY A 1 93 ? -6.094 -5.169 20.962 1.00 85.75 93 GLY A N 1
ATOM 659 C CA . GLY A 1 93 ? -6.270 -6.612 21.154 1.00 85.75 93 GLY A CA 1
ATOM 660 C C . GLY A 1 93 ? -6.940 -7.345 19.985 1.00 85.75 93 GLY A C 1
ATOM 661 O O . GLY A 1 93 ? -7.213 -8.541 20.079 1.00 85.75 93 GLY A O 1
ATOM 662 N N . ARG A 1 94 ? -7.167 -6.687 18.838 1.00 87.12 94 ARG A N 1
ATOM 663 C CA . ARG A 1 94 ? -7.832 -7.275 17.655 1.00 87.12 94 ARG A CA 1
ATOM 664 C C . ARG A 1 94 ? -6.871 -8.081 16.767 1.00 87.12 94 ARG A C 1
ATOM 666 O O . ARG A 1 94 ? -7.050 -8.166 15.551 1.00 87.12 94 ARG A O 1
ATOM 673 N N . SER A 1 95 ? -5.870 -8.730 17.364 1.00 89.31 95 SER A N 1
ATOM 674 C CA . SER A 1 95 ? -4.771 -9.412 16.663 1.00 89.31 95 SER A CA 1
ATOM 675 C C . SER A 1 95 ? -5.236 -10.492 15.693 1.00 89.31 95 SER A C 1
ATOM 677 O O . SER A 1 95 ? -4.701 -10.597 14.593 1.00 89.31 95 SER A O 1
ATOM 679 N N . ARG A 1 96 ? -6.282 -11.254 16.045 1.00 91.56 96 ARG A N 1
ATOM 680 C CA . ARG A 1 96 ? -6.855 -12.277 15.154 1.00 91.56 96 ARG A CA 1
ATOM 681 C C . ARG A 1 96 ? -7.389 -11.671 13.856 1.00 91.56 96 ARG A C 1
ATOM 683 O O . ARG A 1 96 ? -7.200 -12.243 12.790 1.00 91.56 96 ARG A O 1
ATOM 690 N N . GLN A 1 97 ? -8.055 -10.523 13.941 1.00 91.56 97 GLN A N 1
ATOM 691 C CA . GLN A 1 97 ? -8.651 -9.865 12.778 1.00 91.56 97 GLN A CA 1
ATOM 692 C C . GLN A 1 97 ? -7.568 -9.268 11.873 1.00 91.56 97 GLN A C 1
ATOM 694 O O . GLN A 1 97 ? -7.636 -9.428 10.657 1.00 91.56 97 GLN A O 1
ATOM 699 N N . VAL A 1 98 ? -6.529 -8.667 12.463 1.00 91.31 98 VAL A N 1
ATOM 700 C CA . VAL A 1 98 ? -5.356 -8.168 11.725 1.00 91.31 98 VAL A CA 1
ATOM 701 C C . VAL A 1 98 ? -4.592 -9.311 11.051 1.00 91.31 98 VAL A C 1
ATOM 703 O O . VAL A 1 98 ? -4.205 -9.188 9.891 1.00 91.31 98 VAL A O 1
ATOM 706 N N . ALA A 1 99 ? -4.421 -10.443 11.737 1.00 92.94 99 ALA A N 1
ATOM 707 C CA . ALA A 1 99 ? -3.793 -11.630 11.165 1.00 92.94 99 ALA A CA 1
ATOM 708 C C . ALA A 1 99 ? -4.591 -12.174 9.971 1.00 92.94 99 ALA A C 1
ATOM 710 O O . ALA A 1 99 ? -4.013 -12.416 8.916 1.00 92.94 99 ALA A O 1
ATOM 711 N N . LEU A 1 100 ? -5.918 -12.302 10.094 1.00 94.75 100 LEU A N 1
ATOM 712 C CA . LEU A 1 100 ? -6.778 -12.746 8.991 1.00 94.75 100 LEU A CA 1
ATOM 713 C C . LEU A 1 100 ? -6.741 -11.779 7.800 1.00 94.75 100 LEU A C 1
ATOM 715 O O . LEU A 1 100 ? -6.642 -12.232 6.664 1.00 94.75 100 LEU A O 1
ATOM 719 N N . ALA A 1 101 ? -6.764 -10.465 8.047 1.00 93.81 101 ALA A N 1
ATOM 720 C CA . ALA A 1 101 ? -6.607 -9.451 7.003 1.00 93.81 101 ALA A CA 1
ATOM 721 C C . ALA A 1 101 ? -5.255 -9.576 6.280 1.00 93.81 101 ALA A C 1
ATOM 723 O O . ALA A 1 101 ? -5.200 -9.516 5.052 1.00 93.81 101 ALA A O 1
ATOM 724 N N . SER A 1 102 ? -4.185 -9.831 7.038 1.00 93.19 102 SER A N 1
ATOM 725 C CA . SER A 1 102 ? -2.831 -9.985 6.499 1.00 93.19 102 SER A CA 1
ATOM 726 C C . SER A 1 102 ? -2.697 -11.261 5.671 1.00 93.19 102 SER A C 1
ATOM 728 O O . SER A 1 102 ? -2.103 -11.232 4.598 1.00 93.19 102 SER A O 1
ATOM 730 N N . VAL A 1 103 ? -3.286 -12.371 6.129 1.00 95.75 103 VAL A N 1
ATOM 731 C CA . VAL A 1 103 ? -3.333 -13.635 5.380 1.00 95.75 103 VAL A CA 1
ATOM 732 C C . VAL A 1 103 ? -4.149 -13.473 4.099 1.00 95.75 103 VAL A C 1
ATOM 734 O O . VAL A 1 103 ? -3.691 -13.888 3.041 1.00 95.75 103 VAL A O 1
ATOM 737 N N . ALA A 1 104 ? -5.320 -12.833 4.163 1.00 93.56 104 ALA A N 1
ATOM 738 C CA . ALA A 1 104 ? -6.140 -12.579 2.981 1.00 93.56 104 ALA A CA 1
ATOM 739 C C . ALA A 1 104 ? -5.400 -11.706 1.958 1.00 93.56 104 ALA A C 1
ATOM 741 O O . ALA A 1 104 ? -5.358 -12.049 0.779 1.00 93.56 104 ALA A O 1
ATOM 742 N N . GLY A 1 105 ? -4.762 -10.623 2.413 1.00 93.62 105 GLY A N 1
ATOM 743 C CA . GLY A 1 105 ? -3.913 -9.788 1.567 1.00 93.62 105 GLY A CA 1
ATOM 744 C C . GLY A 1 105 ? -2.743 -10.569 0.970 1.00 93.62 105 GLY A C 1
ATOM 745 O O . GLY A 1 105 ? -2.490 -10.469 -0.224 1.00 93.62 105 GLY A O 1
ATOM 746 N N . PHE A 1 106 ? -2.065 -11.402 1.760 1.00 94.19 106 PHE A N 1
ATOM 747 C CA . PHE A 1 106 ? -0.972 -12.233 1.262 1.00 94.19 106 PHE A CA 1
ATOM 748 C C . PHE A 1 106 ? -1.437 -13.195 0.168 1.00 94.19 106 PHE A C 1
ATOM 750 O O . PHE A 1 106 ? -0.835 -13.217 -0.897 1.00 94.19 106 PHE A O 1
ATOM 757 N N . VAL A 1 107 ? -2.519 -13.946 0.389 1.00 96.56 107 VAL A N 1
ATOM 758 C CA . VAL A 1 107 ? -3.034 -14.913 -0.594 1.00 96.56 107 VAL A CA 1
ATOM 759 C C . VAL A 1 107 ? -3.466 -14.207 -1.879 1.00 96.56 107 VAL A C 1
ATOM 761 O O . VAL A 1 107 ? -3.036 -14.595 -2.964 1.00 96.56 107 VAL A O 1
ATOM 764 N N . LEU A 1 108 ? -4.242 -13.126 -1.755 1.00 95.75 108 LEU A N 1
ATOM 765 C CA . LEU A 1 108 ? -4.741 -12.360 -2.901 1.00 95.75 108 LEU A CA 1
ATOM 766 C C . LEU A 1 108 ? -3.648 -11.575 -3.633 1.00 95.75 108 LEU A C 1
ATOM 768 O O . LEU A 1 108 ? -3.842 -11.201 -4.783 1.00 95.75 108 LEU A O 1
ATOM 772 N N . GLY A 1 109 ? -2.508 -11.307 -2.994 1.00 95.00 109 GLY A N 1
ATOM 773 C CA . GLY A 1 109 ? -1.339 -10.724 -3.649 1.00 95.00 109 GLY A CA 1
ATOM 774 C C . GLY A 1 109 ? -0.388 -11.764 -4.248 1.00 95.00 109 GLY A C 1
ATOM 775 O O . GLY A 1 109 ? 0.195 -11.537 -5.307 1.00 95.00 109 GLY A O 1
ATOM 776 N N . ALA A 1 110 ? -0.241 -12.917 -3.597 1.00 94.44 110 ALA A N 1
ATOM 777 C CA . ALA A 1 110 ? 0.653 -13.986 -4.027 1.00 94.44 110 ALA A CA 1
ATOM 778 C C . ALA A 1 110 ? 0.174 -14.647 -5.323 1.00 94.44 110 ALA A C 1
ATOM 780 O O . ALA A 1 110 ? 0.997 -14.945 -6.185 1.00 94.44 110 ALA A O 1
ATOM 781 N N . GLU A 1 111 ? -1.138 -14.829 -5.493 1.00 94.62 111 GLU A N 1
ATOM 782 C CA . GLU A 1 111 ? -1.718 -15.371 -6.726 1.00 94.62 111 GLU A CA 1
ATOM 783 C C . GLU A 1 111 ? -1.344 -14.532 -7.969 1.00 94.62 111 GLU A C 1
ATOM 785 O O . GLU A 1 111 ? -0.670 -15.061 -8.857 1.00 94.62 111 GLU A O 1
ATOM 790 N N . PRO A 1 112 ? -1.677 -13.228 -8.058 1.00 90.88 112 PRO A N 1
ATOM 791 C CA . PRO A 1 112 ? -1.284 -12.412 -9.202 1.00 90.88 112 PRO A CA 1
ATOM 792 C C . PRO A 1 112 ? 0.234 -12.281 -9.331 1.00 90.88 112 PRO A C 1
ATOM 794 O O . PRO A 1 112 ? 0.728 -12.212 -10.449 1.00 90.88 112 PRO A O 1
ATOM 797 N N . MET A 1 113 ? 1.000 -12.302 -8.235 1.00 92.75 113 MET A N 1
ATOM 798 C CA . MET A 1 113 ? 2.465 -12.324 -8.308 1.00 92.75 113 MET A CA 1
ATOM 799 C C . MET A 1 113 ? 2.988 -13.599 -8.990 1.00 92.75 113 MET A C 1
ATOM 801 O O . MET A 1 113 ? 3.880 -13.512 -9.833 1.00 92.75 113 MET A O 1
ATOM 805 N N . ALA A 1 114 ? 2.416 -14.763 -8.674 1.00 94.44 114 ALA A N 1
ATOM 806 C CA . ALA A 1 114 ? 2.788 -16.043 -9.271 1.00 94.44 114 ALA A CA 1
ATOM 807 C C . ALA A 1 114 ? 2.374 -16.146 -10.748 1.00 94.44 114 ALA A C 1
ATOM 809 O O . ALA A 1 114 ? 3.101 -16.729 -11.549 1.00 94.44 114 ALA A O 1
ATOM 810 N N . VAL A 1 115 ? 1.231 -15.558 -11.114 1.00 95.88 115 VAL A N 1
ATOM 811 C CA . VAL A 1 115 ? 0.699 -15.585 -12.486 1.00 95.88 115 VAL A CA 1
ATOM 812 C C . VAL A 1 115 ? 1.366 -14.537 -13.380 1.00 95.88 115 VAL A C 1
ATOM 814 O O . VAL A 1 115 ? 1.764 -14.839 -14.503 1.00 95.88 115 VAL A O 1
ATOM 817 N N . LEU A 1 116 ? 1.499 -13.298 -12.900 1.00 93.31 116 LEU A N 1
ATOM 818 C CA . LEU A 1 116 ? 2.001 -12.173 -13.692 1.00 93.31 116 LEU A CA 1
ATOM 819 C C . LEU A 1 116 ? 3.524 -12.068 -13.664 1.00 93.31 116 LEU A C 1
ATOM 821 O O . LEU A 1 116 ? 4.097 -11.541 -14.612 1.00 93.31 116 LEU A O 1
ATOM 825 N N . GLY A 1 117 ? 4.194 -12.554 -12.616 1.00 92.00 117 GLY A N 1
ATOM 826 C CA . GLY A 1 117 ? 5.654 -12.508 -12.499 1.00 92.00 117 GLY A CA 1
ATOM 827 C C . GLY A 1 117 ? 6.391 -13.117 -13.703 1.00 92.00 117 GLY A C 1
ATOM 828 O O . GLY A 1 117 ? 7.262 -12.449 -14.258 1.00 92.00 117 GLY A O 1
ATOM 829 N N . PRO A 1 118 ? 6.027 -14.325 -14.176 1.00 93.81 118 PRO A N 1
ATOM 830 C CA . PRO A 1 118 ? 6.659 -14.939 -15.348 1.00 93.81 118 PRO A CA 1
ATOM 831 C C . PRO A 1 118 ? 6.450 -14.175 -16.664 1.00 93.81 118 PRO A C 1
ATOM 833 O O . PRO A 1 118 ? 7.276 -14.285 -17.564 1.00 93.81 118 PRO A O 1
ATOM 836 N N . VAL A 1 119 ? 5.351 -13.421 -16.794 1.00 94.12 119 VAL A N 1
ATOM 837 C CA . VAL A 1 119 ? 4.953 -12.767 -18.056 1.00 94.12 119 VAL A CA 1
ATOM 838 C C . VAL A 1 119 ? 5.379 -11.297 -18.099 1.00 94.12 119 VAL A C 1
ATOM 840 O O . VAL A 1 119 ? 5.815 -10.802 -19.133 1.00 94.12 119 VAL A O 1
ATOM 843 N N . ALA A 1 120 ? 5.258 -10.597 -16.973 1.00 90.56 120 ALA A N 1
ATOM 844 C CA . ALA A 1 120 ? 5.469 -9.157 -16.842 1.00 90.56 120 ALA A CA 1
ATOM 845 C C . ALA A 1 120 ? 6.655 -8.801 -15.925 1.00 90.56 120 ALA A C 1
ATOM 847 O O . ALA A 1 120 ? 6.838 -7.634 -15.575 1.00 90.56 120 ALA A O 1
ATOM 848 N N . GLY A 1 121 ? 7.446 -9.791 -15.497 1.00 91.31 121 GLY A N 1
ATOM 849 C CA . GLY A 1 121 ? 8.644 -9.591 -14.685 1.00 91.31 121 GLY A CA 1
ATOM 850 C C . GLY A 1 121 ? 8.368 -8.833 -13.383 1.00 91.31 121 GLY A C 1
ATOM 851 O O . GLY A 1 121 ? 7.437 -9.143 -12.632 1.00 91.31 121 GLY A O 1
ATOM 852 N N . VAL A 1 122 ? 9.181 -7.806 -13.120 1.00 90.62 122 VAL A N 1
ATOM 853 C CA . VAL A 1 122 ? 9.105 -6.974 -11.906 1.00 90.62 122 VAL A CA 1
ATOM 854 C C . VAL A 1 122 ? 7.760 -6.253 -11.787 1.00 90.62 122 VAL A C 1
ATOM 856 O O . VAL A 1 122 ? 7.214 -6.160 -10.685 1.00 90.62 122 VAL A O 1
ATOM 859 N N . ALA A 1 123 ? 7.178 -5.801 -12.900 1.00 92.31 123 ALA A N 1
ATOM 860 C CA . ALA A 1 123 ? 5.864 -5.167 -12.899 1.00 92.31 123 ALA A CA 1
ATOM 861 C C . ALA A 1 123 ? 4.759 -6.152 -12.478 1.00 92.31 123 ALA A C 1
ATOM 863 O O . ALA A 1 123 ? 3.887 -5.802 -11.680 1.00 92.31 123 ALA A O 1
ATOM 864 N N . GLY A 1 124 ? 4.831 -7.409 -12.930 1.00 92.25 124 GLY A N 1
ATOM 865 C CA . GLY A 1 124 ? 3.914 -8.470 -12.502 1.00 92.25 124 GLY A CA 1
ATOM 866 C C . GLY A 1 124 ? 4.005 -8.747 -11.000 1.00 92.25 124 GLY A C 1
ATOM 867 O O . GLY A 1 124 ? 2.989 -8.763 -10.301 1.00 92.25 124 GLY A O 1
ATOM 868 N N . GLY A 1 125 ? 5.229 -8.858 -10.477 1.00 94.12 125 GLY A N 1
ATOM 869 C CA . GLY A 1 125 ? 5.447 -9.035 -9.041 1.00 94.12 125 GLY A CA 1
ATOM 870 C C . GLY A 1 125 ? 4.978 -7.842 -8.202 1.00 94.12 125 GLY A C 1
ATOM 871 O O . GLY A 1 125 ? 4.332 -8.016 -7.169 1.00 94.12 125 GLY A O 1
ATOM 872 N N . THR A 1 126 ? 5.227 -6.625 -8.684 1.00 95.88 126 THR A N 1
ATOM 873 C CA . THR A 1 126 ? 4.785 -5.384 -8.032 1.00 95.88 126 THR A CA 1
ATOM 874 C C . THR A 1 126 ? 3.265 -5.261 -8.020 1.00 95.88 126 THR A C 1
ATOM 876 O O . THR A 1 126 ? 2.698 -4.827 -7.019 1.00 95.88 126 THR A O 1
ATOM 879 N N . THR A 1 127 ? 2.595 -5.700 -9.089 1.00 96.25 127 THR A N 1
ATOM 880 C CA . THR A 1 127 ? 1.129 -5.739 -9.161 1.00 96.25 127 THR A CA 1
ATOM 881 C C . THR A 1 127 ? 0.563 -6.626 -8.063 1.00 96.25 127 THR A C 1
ATOM 883 O O . THR A 1 127 ? -0.305 -6.187 -7.309 1.00 96.25 127 THR A O 1
ATOM 886 N N . GLY A 1 128 ? 1.088 -7.845 -7.912 1.00 95.69 128 GLY A N 1
ATOM 887 C CA . GLY A 1 128 ? 0.626 -8.737 -6.854 1.00 95.69 128 GLY A CA 1
ATOM 888 C C . GLY A 1 128 ? 0.898 -8.190 -5.453 1.00 95.69 128 GLY A C 1
ATOM 889 O O . GLY A 1 128 ? 0.008 -8.185 -4.601 1.00 95.69 128 GLY A O 1
ATOM 890 N N . PHE A 1 129 ? 2.077 -7.607 -5.230 1.00 96.25 129 PHE A N 1
ATOM 891 C CA . PHE A 1 129 ? 2.388 -6.944 -3.964 1.00 96.25 129 PHE A CA 1
ATOM 892 C C . PHE A 1 129 ? 1.444 -5.767 -3.658 1.00 96.25 129 PHE A C 1
ATOM 894 O O . PHE A 1 129 ? 0.973 -5.629 -2.524 1.00 96.25 129 PHE A O 1
ATOM 901 N N . LEU A 1 130 ? 1.121 -4.941 -4.657 1.00 97.19 130 LEU A N 1
ATOM 902 C CA . LEU A 1 130 ? 0.178 -3.831 -4.525 1.00 97.19 130 LEU A CA 1
ATOM 903 C C . LEU A 1 130 ? -1.230 -4.331 -4.193 1.00 97.19 130 LEU A C 1
ATOM 905 O O . LEU A 1 130 ? -1.850 -3.798 -3.274 1.00 97.19 130 LEU A O 1
ATOM 909 N N . VAL A 1 131 ? -1.719 -5.358 -4.897 1.00 97.69 131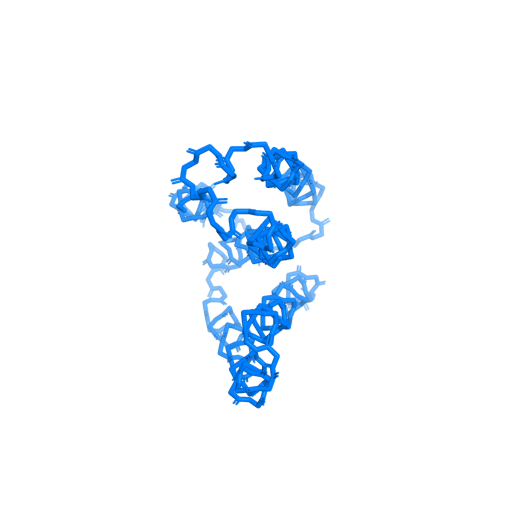 VAL A N 1
ATOM 910 C CA . VAL A 1 131 ? -3.038 -5.961 -4.648 1.00 97.69 131 VAL A CA 1
ATOM 911 C C . VAL A 1 131 ? -3.125 -6.466 -3.213 1.00 97.69 131 VAL A C 1
ATOM 913 O O . VAL A 1 131 ? -4.036 -6.075 -2.483 1.00 97.69 131 VAL A O 1
ATOM 916 N N . GLY A 1 132 ? -2.151 -7.262 -2.770 1.00 96.62 132 GLY A N 1
ATOM 917 C CA . GLY A 1 132 ? -2.157 -7.796 -1.411 1.00 96.62 132 GLY A CA 1
ATOM 918 C C . GLY A 1 132 ? -2.094 -6.708 -0.339 1.00 96.62 132 GLY A C 1
ATOM 919 O O . GLY A 1 132 ? -2.822 -6.752 0.656 1.00 96.62 132 GLY A O 1
ATOM 920 N N . SER A 1 133 ? -1.286 -5.675 -0.579 1.00 96.06 133 SER A N 1
ATOM 921 C CA . SER A 1 133 ? -1.173 -4.515 0.309 1.00 96.06 133 SER A CA 1
ATOM 922 C C . SER A 1 133 ? -2.467 -3.703 0.373 1.00 96.06 133 SER A C 1
ATOM 924 O O . SER A 1 133 ? -2.883 -3.301 1.460 1.00 96.06 133 SER A O 1
ATOM 926 N N . ALA A 1 134 ? -3.128 -3.491 -0.767 1.00 97.12 134 ALA A N 1
ATOM 927 C CA . ALA A 1 134 ? -4.392 -2.769 -0.859 1.00 97.12 134 ALA A CA 1
ATOM 928 C C . ALA A 1 134 ? -5.531 -3.535 -0.178 1.00 97.12 134 ALA A C 1
ATOM 930 O O . ALA A 1 134 ? -6.267 -2.952 0.616 1.00 97.12 134 ALA A O 1
ATOM 931 N N . VAL A 1 135 ? -5.640 -4.843 -0.424 1.00 97.19 135 VAL A N 1
ATOM 932 C CA . VAL A 1 135 ? -6.610 -5.723 0.244 1.00 97.19 135 VAL A CA 1
ATOM 933 C C . VAL A 1 135 ? 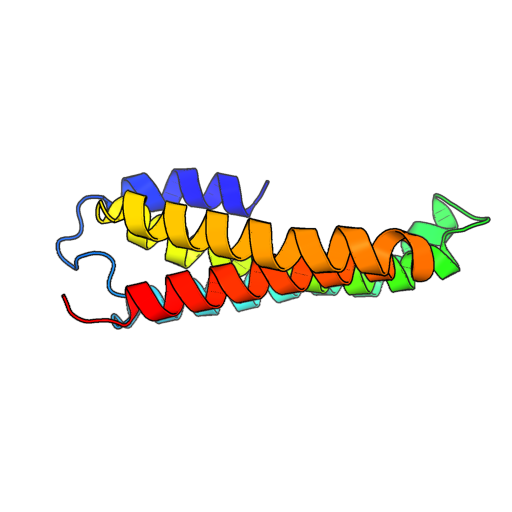-6.425 -5.665 1.755 1.00 97.19 135 VAL A C 1
ATOM 935 O O . VAL A 1 135 ? -7.394 -5.441 2.481 1.00 97.19 135 VAL A O 1
ATOM 938 N N . ASN A 1 136 ? -5.188 -5.820 2.233 1.00 95.25 136 ASN A N 1
ATOM 939 C CA . ASN A 1 136 ? -4.902 -5.754 3.659 1.00 95.25 136 ASN A CA 1
ATOM 940 C C . ASN A 1 136 ? -5.275 -4.382 4.240 1.00 95.25 136 ASN A C 1
ATOM 942 O O . ASN A 1 136 ? -5.979 -4.329 5.243 1.00 95.25 136 ASN A O 1
ATOM 946 N N . LEU A 1 137 ? -4.869 -3.281 3.590 1.00 95.38 137 LEU A N 1
ATOM 947 C CA . LEU A 1 137 ? -5.206 -1.914 4.002 1.00 95.38 137 LEU A CA 1
ATOM 948 C C . LEU A 1 137 ? -6.725 -1.707 4.098 1.00 95.38 137 LEU A C 1
ATOM 950 O O . LEU A 1 137 ? -7.219 -1.228 5.117 1.00 95.38 137 LEU A O 1
ATOM 954 N N . VAL A 1 138 ? -7.471 -2.089 3.061 1.00 96.00 138 VAL A N 1
ATOM 955 C CA . VAL A 1 138 ? -8.935 -1.970 3.034 1.00 96.00 138 VAL A CA 1
ATOM 956 C C . VAL A 1 138 ? -9.563 -2.805 4.145 1.00 96.00 138 VAL A C 1
ATOM 958 O O . VAL A 1 138 ? -10.460 -2.321 4.834 1.00 96.00 138 VAL A O 1
ATOM 961 N N . ALA A 1 139 ? -9.073 -4.026 4.368 1.00 93.94 139 ALA A N 1
ATOM 962 C CA . ALA A 1 139 ? -9.565 -4.893 5.427 1.00 93.94 139 ALA A CA 1
ATOM 963 C C . ALA A 1 139 ? -9.331 -4.278 6.814 1.00 93.94 139 ALA A C 1
ATOM 965 O O . ALA A 1 139 ? -10.284 -4.147 7.581 1.00 93.94 139 ALA A O 1
ATOM 966 N N . VAL A 1 140 ? -8.112 -3.831 7.139 1.00 92.69 140 VAL A N 1
ATOM 967 C CA . VAL A 1 140 ? -7.825 -3.232 8.456 1.00 92.69 140 VAL A CA 1
ATOM 968 C C . VAL A 1 140 ? -8.557 -1.905 8.659 1.00 92.69 140 VAL A C 1
ATOM 970 O O . VAL A 1 140 ? -9.050 -1.641 9.754 1.00 92.69 140 VAL A O 1
ATOM 973 N N . VAL A 1 141 ? -8.718 -1.092 7.612 1.00 92.25 141 VAL A N 1
ATOM 974 C CA . VAL A 1 141 ? -9.523 0.134 7.693 1.00 92.25 141 VAL A CA 1
ATOM 975 C C . VAL A 1 141 ? -10.994 -0.210 7.920 1.00 92.25 141 VAL A C 1
ATOM 977 O O . VAL A 1 141 ? -11.607 0.319 8.844 1.00 92.25 141 VAL A O 1
ATOM 980 N N . GLY A 1 142 ? -11.556 -1.141 7.147 1.00 91.56 142 GLY A N 1
ATOM 981 C CA . GLY A 1 142 ? -12.944 -1.580 7.289 1.00 91.56 142 GLY A CA 1
ATOM 982 C C . GLY A 1 142 ? -13.240 -2.157 8.674 1.00 91.56 142 GL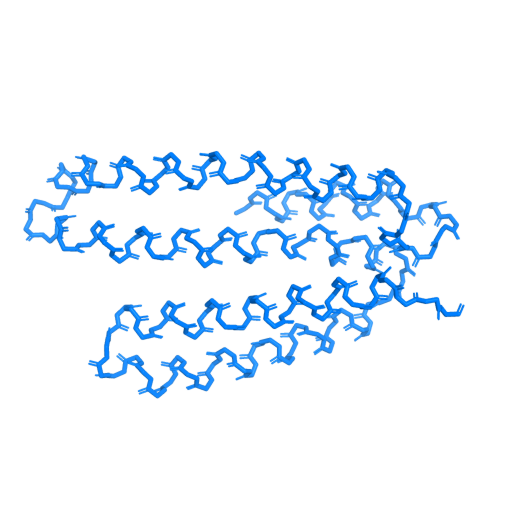Y A C 1
ATOM 983 O O . GLY A 1 142 ? -14.253 -1.817 9.284 1.00 91.56 142 GLY A O 1
ATOM 984 N N . ILE A 1 143 ? -12.323 -2.962 9.211 1.00 89.56 143 ILE A N 1
ATOM 985 C CA . ILE A 1 143 ? -12.375 -3.498 10.577 1.00 89.56 143 ILE A CA 1
ATOM 986 C C . ILE A 1 143 ? -12.355 -2.358 11.606 1.00 89.56 143 ILE A C 1
ATOM 988 O O . ILE A 1 143 ? -13.209 -2.313 12.490 1.00 89.56 143 ILE A O 1
ATOM 992 N N . GLY A 1 144 ? -11.441 -1.395 11.459 1.00 85.44 144 GLY A N 1
ATOM 993 C CA . GLY A 1 144 ? -11.344 -0.231 12.342 1.00 85.44 144 GLY A CA 1
ATOM 994 C C . GLY A 1 144 ? -12.514 0.755 12.237 1.00 85.44 144 GLY A C 1
ATOM 995 O O . GLY A 1 144 ? -12.710 1.567 13.142 1.00 85.44 144 GLY A O 1
ATOM 996 N N . MET A 1 145 ? -13.310 0.696 11.164 1.00 86.44 145 MET A N 1
ATOM 997 C CA . MET A 1 145 ? -14.529 1.495 10.999 1.00 86.44 145 MET A CA 1
ATOM 998 C C . MET A 1 145 ? -15.804 0.806 11.507 1.00 86.44 145 MET A C 1
ATOM 1000 O O . MET A 1 145 ? -16.823 1.486 11.670 1.00 86.44 145 MET A O 1
ATOM 1004 N N . ARG A 1 146 ? -15.788 -0.509 11.749 1.00 82.12 146 ARG A N 1
ATOM 1005 C CA . ARG A 1 146 ? -16.935 -1.241 12.306 1.00 82.12 146 ARG A CA 1
ATOM 1006 C C . ARG A 1 146 ? -17.074 -0.962 13.807 1.00 82.12 146 ARG A C 1
ATOM 1008 O O . ARG A 1 146 ? -16.078 -0.894 14.520 1.00 82.12 146 ARG A O 1
ATOM 1015 N N . ARG A 1 147 ? -18.318 -0.759 14.264 1.00 62.12 147 ARG A N 1
ATOM 1016 C CA . ARG A 1 147 ? -18.665 -0.807 15.693 1.00 62.12 147 ARG A CA 1
ATOM 1017 C C . ARG A 1 147 ? -18.796 -2.281 16.048 1.00 62.12 147 ARG A C 1
ATOM 1019 O O . ARG A 1 147 ? -19.577 -2.959 15.381 1.00 62.12 147 ARG A O 1
ATOM 1026 N N . ASP A 1 148 ? -18.002 -2.732 17.008 1.00 54.47 148 ASP A N 1
ATOM 1027 C CA . ASP A 1 148 ? -18.354 -3.925 17.774 1.00 54.47 148 ASP A CA 1
ATOM 1028 C C . ASP A 1 148 ? -19.516 -3.558 18.716 1.00 54.47 148 ASP A C 1
ATOM 1030 O O . ASP A 1 148 ? -19.538 -2.394 19.195 1.00 54.47 148 ASP A O 1
#

Secondary structure (DSSP, 8-state):
-HHHHHHHHHHHHHTT-SSTT-TTSHHHHHHHHHHHHHHHHHHHHHHHHHHHHHHHH-TTTHHHHHHHHHHHHHHHHHHHHHHHHHHHHHHTT-HHHHHHHHHHHHHHHHHHHHHHHHHHHHHHHHHHHHHHHHHHHHHHHHHHHS--